Protein AF-A0A9W6Z732-F1 (afdb_monomer_lite)

pLDDT: mean 79.78, std 18.5, range [39.41, 97.88]

Organism: Ambrosiozyma monospora (NCBI:txid43982)

Sequence (179 aa):
MSSIQAISHEVQTFIKSRASFKLINFASSSSDIHQSQLDQQHHRLPLISSLTQRLLILDSSFNPPHKAHASLIVQSLLHNYDPPGTLGLATVNKFSVLLLLSINNADKKTAKPALFHHRVAMMFQLANELKKHYGVAVGVGLTDKSLFVDKSRVVSEYLATVVADANATRAGTNIPVGI

Secondary structure (DSSP, 8-state):
--HHHHHHHHHHHHHHHT-SEEEE--------TTS-TTHHHHTT--SS-TT--EEEEEE---SS--HHHHHHHHHHHHS--SPTT-----GGGGEEEEEEEETT-S--SSS-PPPHHHHHHHHHHHHHHHHHHH--EEEEEEES--SHHHHHHHHHHHHHHHHHHHHHHHHT-------

Foldseek 3Di:
DDQLVVLVVVVVCCVVVPQFKDWDDRDPPPPPPDDDPVVVVLRDDPLDDPLAQDEAEDEDQPLPPDDVSLVVVVCVQPDDPDPPPDPDDDRLSHYGYEHEHAPPAPDDDDDDGDDPSVRQVNQVVSQVVCCVPRVHHYIYMYGNDHDPVSVVVSVVVVVVVVVVVVVVVVVVPPDPPDD

Radius of gyration: 18.13 Å; chains: 1; bounding box: 70×42×48 Å

InterPro domains:
  IPR014729 Rossmann-like alpha/beta/alpha sandwich fold [G3DSA:3.40.50.620] (47-164)

Structure (mmCIF, N/CA/C/O backbone):
data_AF-A0A9W6Z732-F1
#
_entry.id   AF-A0A9W6Z732-F1
#
loop_
_atom_site.group_PDB
_atom_site.id
_atom_site.type_symbol
_atom_site.label_atom_id
_atom_site.label_alt_id
_atom_site.label_comp_id
_atom_site.label_asym_id
_atom_site.label_entity_id
_atom_site.label_seq_id
_atom_site.pdbx_PDB_ins_code
_atom_site.Cartn_x
_atom_site.Cartn_y
_atom_site.Cartn_z
_atom_site.occupancy
_atom_site.B_iso_or_equiv
_atom_site.auth_seq_id
_atom_site.auth_comp_id
_atom_site.auth_asym_id
_atom_site.auth_atom_id
_atom_site.pdbx_PDB_model_num
ATOM 1 N N . MET A 1 1 ? -4.035 -21.124 -14.035 1.00 51.00 1 MET A N 1
ATOM 2 C CA . MET A 1 1 ? -2.820 -20.275 -14.082 1.00 51.00 1 MET A CA 1
ATOM 3 C C . MET A 1 1 ? -2.150 -20.331 -12.723 1.00 51.00 1 MET A C 1
ATOM 5 O O . MET A 1 1 ? -2.866 -20.305 -11.730 1.00 51.00 1 MET A O 1
ATOM 9 N N . SER A 1 2 ? -0.821 -20.446 -12.655 1.00 62.47 2 SER A N 1
ATOM 10 C CA . SER A 1 2 ? -0.120 -20.400 -11.364 1.00 62.47 2 SER A CA 1
ATOM 11 C C . SER A 1 2 ? -0.212 -18.998 -10.745 1.00 62.47 2 SER A C 1
ATOM 13 O O . SER A 1 2 ? -0.334 -18.003 -11.464 1.00 62.47 2 SER A O 1
ATOM 15 N N . SER A 1 3 ? -0.131 -18.905 -9.413 1.00 76.69 3 SER A N 1
ATOM 16 C CA . SER A 1 3 ? -0.174 -17.633 -8.664 1.00 76.69 3 SER A CA 1
ATOM 17 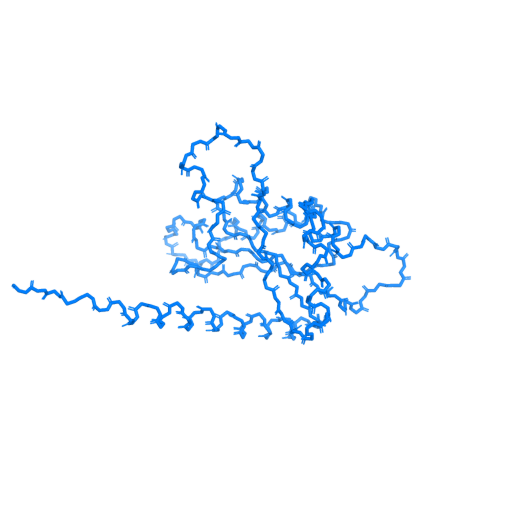C C . SER A 1 3 ? 0.788 -16.576 -9.237 1.00 76.69 3 SER A C 1
ATOM 19 O O . SER A 1 3 ? 0.415 -15.421 -9.448 1.00 76.69 3 SER A O 1
ATOM 21 N N . ILE A 1 4 ? 2.001 -16.992 -9.619 1.00 83.94 4 ILE A N 1
ATOM 22 C CA . ILE A 1 4 ? 3.014 -16.084 -10.165 1.00 83.94 4 ILE A CA 1
ATOM 23 C C . ILE A 1 4 ? 2.692 -15.579 -11.581 1.00 83.94 4 ILE A C 1
ATOM 25 O O . ILE A 1 4 ? 3.028 -14.443 -11.914 1.00 83.94 4 ILE A O 1
ATOM 29 N N . GLN A 1 5 ? 2.003 -16.374 -12.410 1.00 85.19 5 GLN A N 1
ATOM 30 C CA . GLN A 1 5 ? 1.572 -15.951 -13.748 1.00 85.19 5 GLN A CA 1
ATOM 31 C C . GLN A 1 5 ? 0.499 -14.862 -13.665 1.00 85.19 5 GLN A C 1
ATOM 33 O O . GLN A 1 5 ? 0.581 -13.878 -14.397 1.00 85.19 5 GLN A O 1
ATOM 38 N N . ALA A 1 6 ? -0.458 -15.001 -12.742 1.00 86.06 6 ALA A N 1
ATOM 39 C CA . ALA A 1 6 ? -1.486 -13.989 -12.507 1.00 86.06 6 ALA A CA 1
ATOM 40 C C . ALA A 1 6 ? -0.871 -12.667 -12.017 1.00 86.06 6 ALA A C 1
ATOM 42 O O . ALA A 1 6 ? -1.176 -11.604 -12.553 1.00 86.06 6 ALA A O 1
ATOM 43 N N . ILE A 1 7 ? 0.073 -12.731 -11.072 1.00 89.25 7 ILE A N 1
ATOM 44 C CA . ILE A 1 7 ? 0.804 -11.547 -10.593 1.00 89.25 7 ILE A CA 1
ATOM 45 C C . ILE A 1 7 ? 1.610 -10.902 -11.726 1.00 89.25 7 ILE A C 1
ATOM 47 O O . ILE A 1 7 ? 1.605 -9.682 -11.874 1.00 89.25 7 ILE A O 1
ATOM 51 N N . SER A 1 8 ? 2.282 -11.708 -12.552 1.00 89.69 8 SER A N 1
ATOM 52 C CA . SER A 1 8 ? 3.012 -11.207 -13.719 1.00 89.69 8 SER A CA 1
ATOM 53 C C . SER A 1 8 ? 2.085 -10.476 -14.692 1.00 89.69 8 SER A C 1
ATOM 55 O O . SER A 1 8 ? 2.403 -9.368 -15.123 1.00 89.69 8 SER A O 1
ATOM 57 N N . HIS A 1 9 ? 0.905 -11.035 -14.973 1.00 90.69 9 HIS A N 1
ATOM 58 C CA . HIS A 1 9 ? -0.107 -10.395 -15.811 1.00 90.69 9 HIS A CA 1
ATOM 59 C C . HIS A 1 9 ? -0.601 -9.063 -15.225 1.00 90.69 9 HIS A C 1
ATOM 61 O O . HIS A 1 9 ? -0.666 -8.067 -15.945 1.00 90.69 9 HIS A O 1
ATOM 67 N N . GLU A 1 10 ? -0.898 -9.008 -13.924 1.00 90.69 10 GLU A N 1
ATOM 68 C CA . GLU A 1 10 ? -1.342 -7.781 -13.246 1.00 90.69 10 GLU A CA 1
ATOM 69 C C . GLU A 1 10 ? -0.288 -6.669 -13.295 1.00 90.69 10 GLU A C 1
ATOM 71 O O . GLU A 1 10 ? -0.601 -5.523 -13.630 1.00 90.69 10 GLU A O 1
ATOM 76 N N . VAL A 1 11 ? 0.977 -7.015 -13.032 1.00 90.56 11 VAL A N 1
ATOM 77 C CA . VAL A 1 11 ? 2.108 -6.080 -13.122 1.00 90.56 11 VAL A CA 1
ATOM 78 C C . VAL A 1 11 ? 2.265 -5.562 -14.552 1.00 90.56 11 VAL A C 1
ATOM 80 O O . VAL A 1 11 ? 2.398 -4.358 -14.756 1.00 90.56 11 VAL A O 1
ATOM 83 N N . GLN A 1 12 ? 2.210 -6.443 -15.554 1.00 90.69 12 GLN A N 1
ATOM 84 C CA . GLN A 1 12 ? 2.315 -6.041 -16.960 1.00 90.69 12 GLN A CA 1
ATOM 85 C C . GLN A 1 12 ? 1.135 -5.175 -17.406 1.00 90.69 12 GLN A C 1
ATOM 87 O O . GL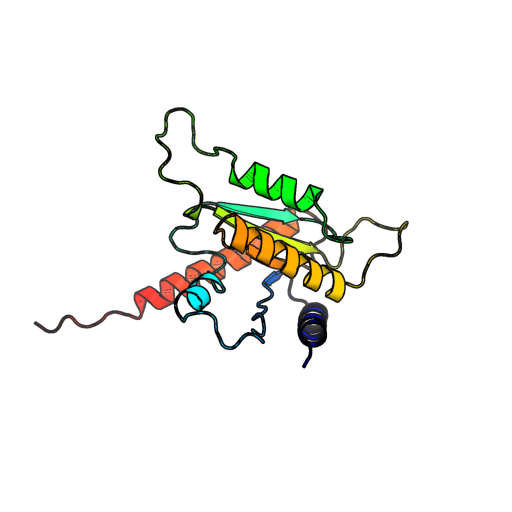N A 1 12 ? 1.323 -4.210 -18.144 1.00 90.69 12 GLN A O 1
ATOM 92 N N . THR A 1 13 ? -0.072 -5.487 -16.936 1.00 92.88 13 THR A N 1
ATOM 93 C CA . THR A 1 13 ? -1.272 -4.685 -17.201 1.00 92.88 13 THR A CA 1
ATOM 94 C C . THR A 1 13 ? -1.106 -3.276 -16.646 1.00 92.88 13 THR A C 1
ATOM 96 O O . THR A 1 13 ? -1.372 -2.316 -17.361 1.00 92.88 13 THR A O 1
ATOM 99 N N . PHE A 1 14 ? -0.601 -3.137 -15.416 1.00 93.00 14 PHE A N 1
ATOM 100 C CA . PHE A 1 14 ? -0.316 -1.831 -14.817 1.00 93.00 14 PHE A CA 1
ATOM 101 C C . PHE A 1 14 ? 0.738 -1.040 -15.606 1.00 93.00 14 PHE A C 1
ATOM 103 O O . PHE A 1 14 ? 0.522 0.125 -15.930 1.00 93.00 14 PHE A O 1
ATOM 110 N N . ILE A 1 15 ? 1.851 -1.685 -15.976 1.00 90.44 15 ILE A N 1
ATOM 111 C CA . ILE A 1 15 ? 2.917 -1.048 -16.767 1.00 90.44 15 ILE A CA 1
ATOM 112 C C . ILE A 1 15 ? 2.369 -0.531 -18.108 1.00 90.44 15 ILE A C 1
ATOM 114 O O . ILE A 1 15 ? 2.714 0.567 -18.538 1.00 90.44 15 ILE A O 1
ATOM 118 N N . LYS A 1 16 ? 1.490 -1.298 -18.764 1.00 92.50 16 LYS A N 1
ATOM 119 C CA . LYS A 1 16 ? 0.895 -0.922 -20.055 1.00 92.50 16 LYS A CA 1
ATOM 120 C C . LYS A 1 16 ? -0.213 0.125 -19.936 1.00 92.50 16 LYS A C 1
ATOM 122 O O . LYS A 1 16 ? -0.383 0.912 -20.863 1.00 92.50 16 LYS A O 1
ATOM 127 N N . SER A 1 17 ? -0.964 0.149 -18.834 1.00 92.56 17 SER A N 1
ATOM 128 C CA . SER A 1 17 ? -2.151 1.004 -18.696 1.00 92.56 17 SER A CA 1
ATOM 129 C C . SER A 1 17 ? -1.837 2.484 -18.480 1.00 92.56 17 SER A C 1
ATOM 131 O O . SER A 1 17 ? -2.753 3.298 -18.554 1.00 92.56 17 SER A O 1
ATOM 133 N N . ARG A 1 18 ? -0.577 2.842 -18.182 1.00 87.38 18 ARG A N 1
ATOM 134 C CA . ARG A 1 18 ? -0.160 4.201 -17.775 1.00 87.38 18 ARG A CA 1
ATOM 135 C C . ARG A 1 18 ? -0.907 4.731 -16.541 1.00 87.38 18 ARG A C 1
ATOM 137 O O . ARG A 1 18 ? -0.946 5.937 -16.310 1.00 87.38 18 ARG A O 1
ATOM 144 N N . ALA A 1 19 ? -1.502 3.840 -15.747 1.00 92.44 19 ALA A N 1
ATOM 145 C CA . ALA A 1 19 ? -2.131 4.223 -14.491 1.00 92.44 19 ALA A CA 1
ATOM 146 C C . ALA A 1 19 ? -1.054 4.689 -13.502 1.00 92.44 19 ALA A C 1
ATOM 148 O O . ALA A 1 19 ? 0.019 4.095 -13.421 1.00 92.44 19 ALA A O 1
ATOM 149 N N . SER A 1 20 ? -1.344 5.733 -12.725 1.00 95.19 20 SER A N 1
ATOM 150 C CA . SER A 1 20 ? -0.372 6.255 -11.757 1.00 95.19 20 SER A CA 1
ATOM 151 C C . SER A 1 20 ? -0.363 5.515 -10.416 1.00 95.19 20 SER A C 1
ATOM 153 O O . SER A 1 20 ? 0.633 5.534 -9.687 1.00 95.19 20 SER A O 1
ATOM 155 N N . PHE A 1 21 ? -1.453 4.816 -10.105 1.00 96.50 21 PHE A N 1
ATOM 156 C CA . PHE A 1 21 ? -1.576 3.951 -8.941 1.00 96.50 21 PHE A CA 1
ATOM 157 C C . PHE A 1 21 ? -2.525 2.787 -9.238 1.00 96.50 21 PHE A C 1
ATOM 159 O O . PHE A 1 21 ? -3.490 2.944 -9.988 1.00 96.50 21 PHE A O 1
ATOM 166 N N . LYS A 1 22 ? -2.259 1.619 -8.649 1.00 94.69 22 LYS A N 1
ATOM 167 C CA . LYS A 1 22 ? -3.184 0.481 -8.655 1.00 94.69 22 LYS A CA 1
ATOM 168 C C . LYS A 1 22 ? -2.995 -0.368 -7.405 1.00 94.69 22 LYS A C 1
ATOM 170 O O . LYS A 1 22 ? -1.881 -0.805 -7.118 1.00 94.69 22 LYS A O 1
ATOM 175 N N . LEU A 1 23 ? -4.091 -0.666 -6.711 1.00 93.81 23 LEU A N 1
ATOM 176 C CA . LEU A 1 23 ? -4.120 -1.726 -5.709 1.00 93.81 23 LEU A CA 1
ATOM 177 C C . LEU A 1 23 ? -4.232 -3.081 -6.421 1.00 93.81 23 LEU A C 1
ATOM 179 O O . LEU A 1 23 ? -5.122 -3.278 -7.248 1.00 93.81 23 LEU A O 1
ATOM 183 N N . ILE A 1 24 ? -3.328 -4.012 -6.125 1.00 91.06 24 ILE A N 1
ATOM 184 C CA . ILE A 1 24 ? -3.383 -5.357 -6.696 1.00 91.06 24 ILE A CA 1
ATOM 185 C C . ILE A 1 24 ? -4.244 -6.236 -5.797 1.00 91.06 24 ILE A C 1
ATOM 187 O O . ILE A 1 24 ? -3.896 -6.514 -4.649 1.00 91.06 24 ILE A O 1
ATOM 191 N N . ASN A 1 25 ? -5.342 -6.729 -6.361 1.00 78.31 25 ASN A N 1
ATOM 192 C CA . ASN A 1 25 ? -6.160 -7.752 -5.733 1.00 78.31 25 ASN A CA 1
ATOM 193 C C . ASN A 1 25 ? -5.620 -9.123 -6.126 1.00 78.31 25 ASN A C 1
ATOM 195 O O . ASN A 1 25 ? -5.738 -9.536 -7.277 1.00 78.31 25 ASN A O 1
ATOM 199 N N . PHE A 1 26 ? -5.046 -9.839 -5.164 1.00 65.88 26 PHE A N 1
ATOM 200 C CA . PHE A 1 26 ? -4.711 -11.243 -5.344 1.00 65.88 26 PHE A CA 1
ATOM 201 C C . PHE A 1 26 ? -5.618 -12.091 -4.459 1.00 65.88 26 PHE A C 1
ATOM 203 O O . PHE A 1 26 ? -5.577 -12.003 -3.233 1.00 65.88 26 PHE A O 1
ATOM 210 N N . ALA A 1 27 ? -6.459 -12.904 -5.094 1.00 55.19 27 ALA A N 1
ATOM 211 C CA . ALA A 1 27 ? -7.144 -13.982 -4.410 1.00 55.19 27 ALA A CA 1
ATOM 212 C C . ALA A 1 27 ? -6.127 -15.103 -4.204 1.00 55.19 27 ALA A C 1
ATOM 214 O O . ALA A 1 27 ? -5.672 -15.697 -5.180 1.00 55.19 27 ALA A O 1
ATOM 215 N N . SER A 1 28 ? -5.771 -15.397 -2.955 1.00 51.34 28 SER A N 1
ATOM 216 C CA . SER A 1 28 ? -5.093 -16.652 -2.644 1.00 51.34 28 SER A CA 1
ATOM 217 C C . SER A 1 28 ? -5.955 -17.784 -3.201 1.00 51.34 28 SER A C 1
ATOM 219 O O . SER A 1 28 ? -7.087 -17.974 -2.761 1.00 51.34 28 SER A O 1
ATOM 221 N N . SER A 1 29 ? -5.468 -18.489 -4.220 1.00 44.94 29 SER A N 1
ATOM 222 C CA . SER A 1 29 ? -6.064 -19.744 -4.661 1.00 44.94 29 SER A CA 1
ATOM 223 C C . SER A 1 29 ? -5.825 -20.754 -3.543 1.00 44.94 29 SER A C 1
ATOM 225 O O . SER A 1 29 ? -4.746 -21.337 -3.468 1.00 44.94 29 SER A O 1
ATOM 227 N N . SER A 1 30 ? -6.785 -20.871 -2.625 1.00 46.41 30 SER A N 1
ATOM 228 C CA . SER A 1 30 ? -6.771 -21.858 -1.549 1.00 46.41 30 SER A CA 1
ATOM 229 C C . SER A 1 30 ? -6.828 -23.252 -2.167 1.00 46.41 30 SER A C 1
ATOM 231 O O . SER A 1 30 ? -7.865 -23.661 -2.680 1.00 46.41 30 SER A O 1
ATOM 233 N N . SER A 1 31 ? -5.709 -23.971 -2.156 1.00 40.88 31 SER A N 1
ATOM 234 C CA . SER A 1 31 ? -5.662 -25.396 -2.494 1.00 40.88 31 SER A CA 1
ATOM 235 C C . SER A 1 31 ? -6.064 -26.305 -1.324 1.00 40.88 31 SER A C 1
ATOM 237 O O . SER A 1 31 ? -6.113 -27.515 -1.506 1.00 40.88 31 SER A O 1
ATOM 239 N N . ASP A 1 32 ? -6.421 -25.749 -0.163 1.00 40.31 32 ASP A N 1
ATOM 240 C CA . ASP A 1 32 ? -6.835 -26.524 1.009 1.00 40.31 32 ASP A CA 1
ATOM 241 C C . ASP A 1 32 ? -8.359 -26.451 1.189 1.00 40.31 32 ASP A C 1
ATOM 243 O O . ASP A 1 32 ? -8.916 -25.459 1.657 1.00 40.31 32 ASP A O 1
ATOM 247 N N . ILE A 1 33 ? -9.046 -27.518 0.774 1.00 43.34 33 ILE A N 1
ATOM 248 C CA . ILE A 1 33 ? -10.516 -27.647 0.729 1.00 43.34 33 ILE A CA 1
ATOM 249 C C . ILE A 1 33 ? -11.153 -27.889 2.123 1.00 43.34 33 ILE A C 1
ATOM 251 O O . ILE A 1 33 ? -12.369 -27.994 2.236 1.00 43.34 33 ILE A O 1
ATOM 255 N N . HIS A 1 34 ? -10.389 -27.892 3.222 1.00 43.12 34 HIS A N 1
ATOM 256 C CA . HIS A 1 34 ? -10.907 -28.246 4.557 1.00 43.12 34 HIS A CA 1
ATOM 257 C C . HIS A 1 34 ? -10.615 -27.238 5.684 1.00 43.12 34 HIS A C 1
ATOM 259 O O . HIS A 1 34 ? -10.397 -27.642 6.822 1.00 43.12 34 HIS A O 1
ATOM 265 N N . GLN A 1 35 ? -10.686 -25.929 5.419 1.00 40.06 35 GLN A N 1
ATOM 266 C CA . GLN A 1 35 ? -10.738 -24.929 6.496 1.00 40.06 35 GLN A CA 1
ATOM 267 C C . GLN A 1 35 ? -12.029 -24.096 6.407 1.00 40.06 35 GLN A C 1
ATOM 269 O O . GLN A 1 35 ? -12.337 -23.475 5.391 1.00 40.06 35 GLN A O 1
ATOM 274 N N . SER A 1 36 ? -12.799 -24.186 7.489 1.00 39.50 36 SER A N 1
ATOM 275 C CA . SER A 1 36 ? -14.079 -23.564 7.840 1.00 39.50 36 SER A CA 1
ATOM 276 C C . SER A 1 36 ? -14.463 -22.266 7.114 1.00 39.50 36 SER A C 1
ATOM 278 O O . SER A 1 36 ? -13.685 -21.322 7.027 1.00 39.50 36 SER A O 1
ATOM 280 N N . GLN A 1 37 ? -15.742 -22.157 6.728 1.00 42.75 37 GLN A N 1
ATOM 281 C CA . GLN A 1 37 ? -16.396 -20.943 6.198 1.00 42.75 37 GLN A CA 1
ATOM 282 C C . GLN A 1 37 ? -16.185 -19.663 7.043 1.00 42.75 37 GLN A C 1
ATOM 284 O O . GLN A 1 37 ? -16.385 -18.566 6.527 1.00 42.75 37 GLN A O 1
ATOM 289 N N . LEU A 1 38 ? -15.753 -19.779 8.304 1.00 40.44 38 LEU A N 1
ATOM 290 C CA . LEU A 1 38 ? -15.381 -18.652 9.169 1.00 40.44 38 LEU A CA 1
ATOM 291 C C . LEU A 1 38 ? -14.019 -18.021 8.803 1.00 40.44 38 LEU A C 1
ATOM 293 O O . LEU A 1 38 ? -13.882 -16.803 8.883 1.00 40.44 38 LEU A O 1
ATOM 297 N N . ASP A 1 39 ? -13.046 -18.792 8.304 1.00 43.19 39 ASP A N 1
ATOM 298 C CA . ASP A 1 39 ? -11.713 -18.274 7.946 1.00 43.19 39 ASP A CA 1
ATOM 299 C C . ASP A 1 39 ? -11.714 -17.515 6.608 1.00 43.19 39 ASP A C 1
ATOM 301 O O . ASP A 1 39 ? -10.916 -16.600 6.386 1.00 43.19 39 ASP A O 1
ATOM 305 N N . GLN A 1 40 ? -12.670 -17.816 5.720 1.00 40.69 40 GLN A N 1
ATOM 306 C CA . GLN A 1 40 ? -12.773 -17.150 4.417 1.00 40.69 40 GLN A CA 1
ATOM 307 C C . GLN A 1 40 ? -13.132 -15.659 4.519 1.00 40.69 40 GLN A C 1
ATOM 309 O O . GLN A 1 40 ? -12.738 -14.882 3.644 1.00 40.69 40 GLN A O 1
ATOM 314 N N . GLN A 1 41 ? -13.814 -15.222 5.585 1.00 40.09 41 GLN A N 1
ATOM 315 C CA . GLN A 1 41 ? -14.137 -13.801 5.775 1.00 40.09 41 GLN A CA 1
ATOM 316 C C . GLN A 1 41 ? -12.916 -12.965 6.189 1.00 40.09 41 GLN A C 1
ATOM 318 O O . GLN A 1 41 ? -12.789 -11.813 5.771 1.00 40.09 41 GLN A O 1
ATOM 323 N N . HIS A 1 42 ? -11.959 -13.550 6.915 1.00 39.41 42 HIS A N 1
ATOM 324 C CA . HIS A 1 42 ? -10.748 -12.851 7.362 1.00 39.41 42 HIS A CA 1
ATOM 325 C C . HIS A 1 42 ? -9.742 -12.594 6.222 1.00 39.41 42 HIS A C 1
ATOM 327 O O . HIS A 1 42 ? -8.829 -11.780 6.360 1.00 39.41 42 HIS A O 1
ATOM 333 N N . HIS A 1 43 ? -9.883 -13.264 5.073 1.00 45.12 43 HIS A N 1
ATOM 334 C CA . HIS A 1 43 ? -8.892 -13.214 3.990 1.00 45.12 43 HIS A CA 1
ATOM 335 C C . HIS A 1 43 ? -9.137 -12.120 2.939 1.00 45.12 43 HIS A C 1
ATOM 337 O O . HIS A 1 43 ? -8.228 -11.802 2.166 1.00 45.12 43 HIS A O 1
ATOM 343 N N . ARG A 1 44 ? -10.314 -11.480 2.932 1.00 55.03 44 ARG A N 1
ATOM 344 C CA . ARG A 1 44 ? -10.636 -10.353 2.035 1.00 55.03 44 ARG A CA 1
ATOM 345 C C . ARG A 1 44 ? -11.162 -9.134 2.788 1.00 55.03 44 ARG A C 1
ATOM 347 O O . ARG A 1 44 ? -12.171 -8.550 2.402 1.00 55.03 44 ARG A O 1
ATOM 354 N N . LEU A 1 45 ? -10.464 -8.722 3.843 1.00 60.94 45 LEU A N 1
ATOM 355 C CA . LEU A 1 45 ? -10.731 -7.415 4.437 1.00 60.94 45 LEU A CA 1
ATOM 356 C C . LEU A 1 45 ? -10.470 -6.328 3.379 1.00 60.94 45 LEU A C 1
ATOM 358 O O . LEU A 1 45 ? -9.385 -6.328 2.779 1.00 60.94 45 LEU A O 1
ATOM 362 N N . PRO A 1 46 ? -11.434 -5.425 3.115 1.00 79.12 46 PRO A N 1
ATOM 363 C CA . PRO A 1 46 ? -11.170 -4.276 2.263 1.00 79.12 46 PRO A CA 1
ATOM 364 C C . PRO A 1 46 ? -10.019 -3.478 2.879 1.00 79.12 46 PRO A C 1
ATOM 366 O O . PRO A 1 46 ? -9.935 -3.352 4.100 1.00 79.12 46 PRO A O 1
ATOM 369 N N . LEU A 1 47 ? -9.117 -2.951 2.040 1.00 86.69 47 LEU A N 1
ATOM 370 C CA . LEU A 1 47 ? -7.962 -2.191 2.532 1.00 86.69 47 LEU A CA 1
ATOM 371 C C . LEU A 1 47 ? -8.397 -1.023 3.424 1.00 86.69 47 LEU A C 1
ATOM 373 O O . LEU A 1 47 ? -7.692 -0.691 4.362 1.00 86.69 47 LEU A O 1
ATOM 377 N N . ILE A 1 48 ? -9.544 -0.415 3.125 1.00 87.06 48 ILE A N 1
ATOM 378 C CA . ILE A 1 48 ? -10.143 0.662 3.904 1.00 87.06 48 ILE A CA 1
ATOM 379 C C . ILE A 1 48 ? -11.585 0.272 4.213 1.00 87.06 48 ILE A C 1
ATOM 381 O O . ILE A 1 48 ? -12.324 -0.152 3.325 1.00 87.06 48 ILE A O 1
ATOM 385 N N . SER A 1 49 ? -11.986 0.437 5.468 1.00 83.50 49 SER A N 1
ATOM 386 C CA . SER A 1 49 ? -13.362 0.275 5.938 1.00 83.50 49 SER A CA 1
ATOM 387 C C . SER A 1 49 ? -13.807 1.526 6.699 1.00 83.50 49 SER A C 1
ATOM 389 O O . SER A 1 49 ? -12.996 2.409 6.971 1.00 83.50 49 SER A O 1
ATOM 391 N N . SER A 1 50 ? -15.071 1.588 7.126 1.00 82.00 50 SER A N 1
ATOM 392 C CA . SER A 1 50 ? -15.538 2.667 8.012 1.00 82.00 50 SER A CA 1
ATOM 393 C C . SER A 1 50 ? -14.877 2.669 9.395 1.00 82.00 50 SER A C 1
ATOM 395 O O . SER A 1 50 ? -15.046 3.632 10.133 1.00 82.00 50 SER A O 1
ATOM 397 N N . LEU A 1 51 ? -14.150 1.606 9.757 1.00 83.94 51 LEU A N 1
ATOM 398 C CA . LEU A 1 51 ? -13.363 1.541 10.990 1.00 83.94 51 LEU A CA 1
ATOM 399 C C . LEU A 1 51 ? -11.914 1.996 10.787 1.00 83.94 51 LEU A C 1
ATOM 401 O O . LEU A 1 51 ? -11.236 2.310 11.763 1.00 83.94 51 LEU A O 1
ATOM 405 N N . THR A 1 52 ? -11.433 2.056 9.541 1.00 87.50 52 THR A N 1
ATOM 406 C CA . THR A 1 52 ? -10.063 2.477 9.245 1.00 87.50 52 THR A CA 1
ATOM 407 C C . THR A 1 52 ? -9.913 3.970 9.531 1.00 87.50 52 THR A C 1
ATOM 409 O O . THR A 1 52 ? -10.511 4.805 8.860 1.00 87.50 52 THR A O 1
ATOM 412 N N . GLN A 1 53 ? -9.071 4.308 10.504 1.00 88.06 53 GLN A N 1
ATOM 413 C CA . GLN A 1 53 ? -8.739 5.687 10.873 1.00 88.06 53 GLN A CA 1
ATOM 414 C C . GLN A 1 53 ? -7.382 6.124 10.318 1.00 88.06 53 GLN A C 1
ATOM 416 O O . GLN A 1 53 ? -7.153 7.314 10.111 1.00 88.06 53 GLN A O 1
ATOM 421 N N . ARG A 1 54 ? -6.462 5.178 10.083 1.00 90.38 5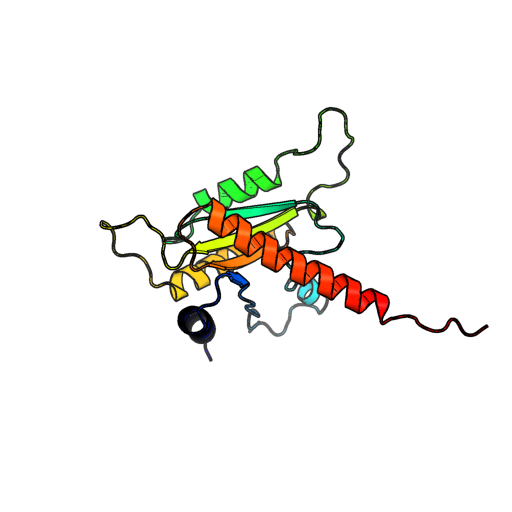4 ARG A N 1
ATOM 422 C CA . ARG A 1 54 ? -5.117 5.487 9.588 1.00 90.38 54 ARG A CA 1
ATOM 423 C C . ARG A 1 54 ? -4.585 4.405 8.652 1.00 90.38 54 ARG A C 1
ATOM 425 O O . ARG A 1 54 ? -4.519 3.231 9.010 1.00 90.38 54 ARG A O 1
ATOM 432 N N . LEU A 1 55 ? -4.146 4.835 7.471 1.00 93.38 55 LEU A N 1
ATOM 433 C CA . LEU A 1 55 ? -3.414 4.009 6.515 1.00 93.38 55 LEU A CA 1
ATOM 434 C C . LEU A 1 55 ? -1.906 4.187 6.728 1.00 93.38 55 LEU A C 1
ATOM 436 O O . LEU A 1 55 ? -1.367 5.275 6.537 1.00 93.38 55 LEU A O 1
ATOM 440 N N . LEU A 1 56 ? -1.224 3.111 7.106 1.00 95.31 56 LEU A N 1
ATOM 441 C CA . LEU A 1 56 ? 0.228 3.044 7.216 1.00 95.31 56 LEU A CA 1
ATOM 442 C C . LEU A 1 56 ? 0.805 2.616 5.864 1.00 95.31 56 LEU A C 1
ATOM 444 O O . LEU A 1 56 ? 0.489 1.535 5.372 1.00 95.31 56 LEU A O 1
ATOM 448 N N . ILE A 1 57 ? 1.648 3.445 5.254 1.00 96.31 57 ILE A N 1
ATOM 449 C CA . ILE A 1 57 ? 2.231 3.163 3.936 1.00 96.31 57 ILE A CA 1
ATOM 450 C C . ILE A 1 57 ? 3.717 2.853 4.108 1.00 96.31 57 ILE A C 1
ATOM 452 O O . ILE A 1 57 ? 4.476 3.706 4.563 1.00 96.31 57 ILE A O 1
ATOM 456 N N . LEU A 1 58 ? 4.140 1.653 3.706 1.00 97.25 58 LEU A N 1
ATOM 457 C CA . LEU A 1 58 ? 5.556 1.322 3.562 1.00 97.25 58 LEU A CA 1
ATOM 458 C C . LEU A 1 58 ? 5.947 1.412 2.084 1.00 97.25 58 LEU A C 1
ATOM 460 O O . LEU A 1 58 ? 5.676 0.497 1.305 1.00 97.25 58 LEU A O 1
ATOM 464 N N . ASP A 1 59 ? 6.598 2.514 1.718 1.00 95.19 59 ASP A N 1
ATOM 465 C CA . ASP A 1 59 ? 7.199 2.730 0.399 1.00 95.19 59 ASP A CA 1
ATOM 466 C C . ASP A 1 59 ? 8.618 2.150 0.367 1.00 95.19 59 ASP A C 1
ATOM 468 O O . ASP A 1 59 ? 9.516 2.612 1.071 1.00 95.19 59 ASP A O 1
ATOM 472 N N . SER A 1 60 ? 8.820 1.096 -0.424 1.00 94.25 60 SER A N 1
ATOM 473 C CA . SER A 1 60 ? 10.126 0.451 -0.565 1.00 94.25 60 SER A CA 1
ATOM 474 C C . SER A 1 60 ? 10.275 -0.210 -1.932 1.00 94.25 60 SER A C 1
ATOM 476 O O . SER A 1 60 ? 9.321 -0.574 -2.612 1.00 94.25 60 SER A O 1
ATOM 478 N N . SER A 1 61 ? 11.524 -0.418 -2.346 1.00 91.19 61 SER A N 1
ATOM 479 C CA . SER A 1 61 ? 11.831 -1.223 -3.533 1.00 91.19 61 SER A CA 1
ATOM 480 C C . SER A 1 61 ? 11.583 -2.724 -3.342 1.00 91.19 61 SER A C 1
ATOM 482 O O . SER A 1 61 ? 11.583 -3.436 -4.344 1.00 91.19 61 SER A O 1
ATOM 484 N N . PHE A 1 62 ? 11.433 -3.197 -2.094 1.00 92.81 62 PHE A N 1
ATOM 485 C CA . PHE A 1 62 ? 11.157 -4.596 -1.743 1.00 92.81 62 PHE A CA 1
ATOM 486 C C . PHE A 1 62 ? 12.050 -5.607 -2.487 1.00 92.81 62 PHE A C 1
ATOM 488 O O . PHE A 1 62 ? 11.557 -6.473 -3.204 1.00 92.81 62 PHE A O 1
ATOM 495 N N . ASN A 1 63 ? 13.375 -5.491 -2.350 1.00 88.56 63 ASN A N 1
ATOM 496 C CA . ASN A 1 63 ? 14.344 -6.271 -3.128 1.00 88.56 63 ASN A CA 1
ATOM 497 C C . ASN A 1 63 ? 15.239 -7.202 -2.280 1.00 88.56 63 ASN A C 1
ATOM 499 O O . ASN A 1 63 ? 16.416 -6.882 -2.102 1.00 88.56 63 ASN A O 1
ATOM 503 N N . PRO A 1 64 ? 14.743 -8.364 -1.818 1.00 90.06 64 PRO A N 1
ATOM 504 C CA . PRO A 1 64 ? 13.338 -8.744 -1.606 1.00 90.06 64 PRO A CA 1
ATOM 505 C C . PRO A 1 64 ? 12.748 -8.110 -0.318 1.00 90.06 64 PRO A C 1
ATOM 507 O O . PRO A 1 64 ? 13.490 -7.501 0.459 1.00 90.06 64 PRO A O 1
ATOM 510 N N . PRO A 1 65 ? 11.429 -8.227 -0.043 1.00 92.94 65 PRO A N 1
ATOM 511 C CA . PRO A 1 65 ? 10.902 -8.027 1.310 1.00 92.94 65 PRO A CA 1
ATOM 512 C C . PRO A 1 65 ? 11.650 -8.898 2.331 1.00 92.94 65 PRO A C 1
ATOM 514 O O . PRO A 1 65 ? 12.074 -10.007 2.018 1.00 92.94 65 PRO A O 1
ATOM 517 N N . HIS A 1 66 ? 11.807 -8.407 3.561 1.00 94.19 66 HIS A N 1
ATOM 518 C CA . HIS A 1 66 ? 12.581 -9.087 4.608 1.00 94.19 66 HIS A CA 1
ATOM 519 C C . HIS A 1 66 ? 12.163 -8.632 6.011 1.00 94.19 66 HIS A C 1
ATOM 521 O O . HIS A 1 66 ? 11.376 -7.696 6.152 1.00 94.19 66 HIS A O 1
ATOM 527 N N . LYS A 1 67 ? 12.761 -9.227 7.053 1.00 95.94 67 LYS A N 1
ATOM 528 C CA . LYS A 1 67 ? 12.411 -8.992 8.468 1.00 95.94 67 LYS A CA 1
ATOM 529 C C . LYS A 1 67 ? 12.396 -7.518 8.873 1.00 95.94 67 LYS A C 1
ATOM 531 O O . LYS A 1 67 ? 11.436 -7.097 9.496 1.00 95.94 67 LYS A O 1
ATOM 536 N N . ALA A 1 68 ? 13.372 -6.712 8.450 1.00 96.75 68 ALA A N 1
ATOM 537 C CA . ALA A 1 68 ? 13.353 -5.278 8.772 1.00 96.75 68 ALA A CA 1
ATOM 538 C C . ALA A 1 68 ? 12.113 -4.530 8.225 1.00 96.75 68 ALA A C 1
ATOM 540 O O . ALA A 1 68 ? 11.576 -3.674 8.920 1.00 96.75 68 ALA A O 1
ATOM 541 N N . HIS A 1 69 ? 11.603 -4.885 7.036 1.00 97.88 69 HIS A N 1
ATOM 542 C CA . HIS A 1 69 ? 10.347 -4.319 6.526 1.00 97.88 69 HIS A CA 1
ATOM 543 C C . HIS A 1 69 ? 9.167 -4.686 7.439 1.00 97.88 69 HIS A C 1
ATOM 545 O O . HIS A 1 69 ? 8.368 -3.823 7.788 1.00 97.88 69 HIS A O 1
ATOM 551 N N . ALA A 1 70 ? 9.090 -5.953 7.865 1.00 96.88 70 ALA A N 1
ATOM 552 C CA . ALA A 1 70 ? 8.066 -6.413 8.800 1.00 96.88 70 ALA A CA 1
ATOM 553 C C . ALA A 1 70 ? 8.172 -5.685 10.148 1.00 96.88 70 ALA A C 1
ATOM 555 O O . ALA A 1 70 ? 7.174 -5.177 10.645 1.00 96.88 70 ALA A O 1
ATOM 556 N N . SER A 1 71 ? 9.380 -5.560 10.705 1.00 97.25 71 SER A N 1
ATOM 557 C CA . SER A 1 71 ? 9.615 -4.864 11.972 1.00 97.25 71 SER A CA 1
ATOM 558 C C . SER A 1 71 ? 9.144 -3.410 11.934 1.00 97.25 71 SER A C 1
ATOM 560 O O . SER A 1 71 ? 8.478 -2.988 12.872 1.00 97.25 71 SER A O 1
ATOM 562 N N . LEU A 1 72 ? 9.413 -2.660 10.858 1.00 97.69 72 LEU A N 1
ATOM 563 C CA . LEU A 1 72 ? 8.932 -1.277 10.722 1.00 97.69 72 LEU A CA 1
ATOM 564 C C . LEU A 1 72 ? 7.403 -1.186 10.763 1.00 97.69 72 LEU A C 1
ATOM 566 O O . LEU A 1 72 ? 6.849 -0.319 11.439 1.00 97.69 72 LEU A O 1
ATOM 570 N N . ILE A 1 73 ? 6.720 -2.095 10.067 1.00 96.38 73 ILE A N 1
ATOM 571 C CA . ILE A 1 73 ? 5.254 -2.144 10.049 1.00 96.38 73 ILE A CA 1
ATOM 572 C C . ILE A 1 73 ? 4.722 -2.495 11.436 1.00 96.38 73 ILE A C 1
ATOM 574 O O . ILE A 1 73 ? 3.847 -1.803 11.941 1.00 96.38 73 ILE A O 1
ATOM 578 N N . VAL A 1 74 ? 5.270 -3.531 12.071 1.00 94.88 74 VAL A N 1
ATOM 579 C CA . VAL A 1 74 ? 4.829 -3.992 13.394 1.00 94.88 74 VAL A CA 1
ATOM 580 C C . VAL A 1 74 ? 5.020 -2.910 14.449 1.00 94.88 74 VAL A C 1
ATOM 582 O O . VAL A 1 74 ? 4.094 -2.628 15.199 1.00 94.88 74 VAL A O 1
ATOM 585 N N . GLN A 1 75 ? 6.181 -2.253 14.480 1.00 94.94 75 GLN A N 1
ATOM 586 C CA . GLN A 1 75 ? 6.416 -1.151 15.415 1.00 94.94 75 GLN A CA 1
ATOM 587 C C . GLN A 1 75 ? 5.453 0.014 15.168 1.00 94.94 75 GLN A C 1
ATOM 589 O O . GLN A 1 75 ? 4.976 0.618 16.121 1.00 94.94 75 GLN A O 1
ATOM 594 N N . SER A 1 76 ? 5.103 0.282 13.907 1.00 93.69 76 SER A N 1
ATOM 595 C CA . SER A 1 76 ? 4.110 1.305 13.564 1.00 93.69 76 SER A CA 1
ATOM 596 C C . SER A 1 76 ? 2.696 0.904 14.000 1.00 93.69 76 SER A C 1
ATOM 598 O O . SER A 1 76 ? 1.965 1.735 14.516 1.00 93.69 76 SER A O 1
ATOM 600 N N . LEU A 1 77 ? 2.307 -0.367 13.862 1.00 91.19 77 LEU A N 1
ATOM 601 C CA . LEU A 1 77 ? 1.003 -0.872 14.321 1.00 91.19 77 LEU A CA 1
ATOM 602 C C . LEU A 1 77 ? 0.848 -0.829 15.847 1.00 91.19 77 LEU A C 1
ATOM 604 O O . LEU A 1 77 ? -0.253 -0.613 16.346 1.00 91.19 77 LEU A O 1
ATOM 608 N N . LEU A 1 78 ? 1.941 -1.054 16.578 1.00 88.88 78 LEU A N 1
ATOM 609 C CA . LEU A 1 78 ? 1.970 -1.026 18.042 1.00 88.88 78 LEU A CA 1
ATOM 610 C C . LEU A 1 78 ? 2.145 0.390 18.609 1.00 88.88 78 LEU A C 1
ATOM 612 O O . LEU A 1 78 ? 2.008 0.587 19.816 1.00 88.88 78 LEU A O 1
ATOM 616 N N . HIS A 1 79 ? 2.463 1.371 17.765 1.00 87.50 79 HIS A N 1
ATOM 617 C CA . HIS A 1 79 ? 2.669 2.741 18.203 1.00 87.50 79 HIS A CA 1
ATOM 618 C C . HIS A 1 79 ? 1.340 3.409 18.566 1.00 87.50 79 HIS A C 1
ATOM 620 O O . HIS A 1 79 ? 0.367 3.361 17.809 1.00 87.50 79 HIS A O 1
ATOM 626 N N . ASN A 1 80 ? 1.311 4.085 19.716 1.00 83.44 80 ASN A N 1
ATOM 627 C CA . ASN A 1 80 ? 0.157 4.878 20.106 1.00 83.44 80 ASN A CA 1
ATOM 628 C C . ASN A 1 80 ? 0.190 6.240 19.402 1.00 83.44 80 ASN A C 1
ATOM 630 O O . ASN A 1 80 ? 0.959 7.120 19.780 1.00 83.44 80 ASN A O 1
ATOM 634 N N . TYR A 1 81 ? -0.651 6.399 18.381 1.00 84.25 81 TYR A N 1
ATOM 635 C CA . TYR A 1 81 ? -0.819 7.667 17.670 1.00 84.25 81 TYR A CA 1
ATOM 636 C C . TYR A 1 81 ? -1.854 8.598 18.314 1.00 84.25 81 TYR A C 1
ATOM 638 O O . TYR A 1 81 ? -2.007 9.726 17.838 1.00 84.25 81 TYR A O 1
ATOM 646 N N . ASP A 1 82 ? -2.581 8.140 19.338 1.00 79.06 82 ASP A N 1
ATOM 647 C CA . ASP A 1 82 ? -3.551 8.977 20.037 1.00 79.06 82 ASP A CA 1
ATOM 648 C C . ASP A 1 82 ? -2.821 10.019 20.905 1.00 79.06 82 ASP A C 1
ATOM 650 O O . ASP A 1 82 ? -1.751 9.735 21.457 1.00 79.06 82 ASP A O 1
ATOM 654 N N . PRO A 1 83 ? -3.385 11.229 21.064 1.00 75.62 83 PRO A N 1
ATOM 655 C CA . PRO A 1 83 ? -2.837 12.224 21.973 1.00 75.62 83 PRO A CA 1
ATOM 656 C C . PRO A 1 83 ? -2.704 11.685 23.409 1.00 75.62 83 PRO A C 1
ATOM 658 O O . PRO A 1 83 ? -3.503 10.840 23.840 1.00 75.62 83 PRO A O 1
ATOM 661 N N . PRO A 1 84 ? -1.737 12.193 24.193 1.00 72.88 84 PRO A N 1
ATOM 662 C CA . PRO A 1 84 ? -1.645 11.874 25.613 1.00 72.88 84 PRO A CA 1
ATOM 663 C C . PRO A 1 84 ? -2.975 12.163 26.331 1.00 72.88 84 PRO A C 1
ATOM 665 O O . PRO A 1 84 ? -3.539 13.243 26.175 1.00 72.88 84 PRO A O 1
ATOM 668 N N . GLY A 1 85 ? -3.472 11.205 27.120 1.00 66.06 85 GLY A N 1
ATOM 669 C CA . GLY A 1 85 ? -4.704 11.351 27.913 1.00 66.06 85 GLY A CA 1
ATOM 670 C C . GLY A 1 85 ? -5.978 10.765 27.290 1.00 66.06 85 GLY A C 1
ATOM 671 O O . GLY A 1 85 ? -7.019 10.765 27.943 1.00 66.06 85 GLY A O 1
ATOM 672 N N . THR A 1 86 ? -5.914 10.216 26.075 1.00 66.38 86 THR A N 1
ATOM 673 C CA . THR A 1 86 ? -7.046 9.503 25.456 1.00 66.38 86 THR A CA 1
ATOM 674 C C . THR A 1 86 ? -7.040 8.019 25.853 1.00 66.38 86 THR A C 1
ATOM 676 O O . THR A 1 86 ? -6.044 7.326 25.648 1.00 66.38 86 THR A O 1
ATOM 679 N N . LEU A 1 87 ? -8.139 7.505 26.426 1.00 55.56 87 LEU A N 1
ATOM 680 C CA . LEU A 1 87 ? -8.307 6.071 26.709 1.00 55.56 87 LEU A CA 1
ATOM 681 C C . LEU A 1 87 ? -8.504 5.311 25.386 1.00 55.56 87 LEU A C 1
ATOM 683 O O . LEU A 1 87 ? -9.586 5.329 24.798 1.00 55.56 87 LEU A O 1
ATOM 687 N N . GLY A 1 88 ? -7.443 4.672 24.891 1.00 56.72 88 GLY A N 1
ATOM 688 C CA . GLY A 1 88 ? -7.450 3.957 23.615 1.00 56.72 88 GLY A CA 1
ATOM 689 C C . GLY A 1 88 ? -8.293 2.678 23.654 1.00 56.72 88 GLY A C 1
ATOM 690 O O . GLY A 1 88 ? -7.851 1.651 24.164 1.00 56.72 88 GLY A O 1
ATOM 691 N N . LEU A 1 89 ? -9.495 2.715 23.067 1.00 53.56 89 LEU A N 1
ATOM 692 C CA . LEU A 1 89 ? -10.218 1.505 22.648 1.00 53.56 89 LEU A CA 1
ATOM 693 C C . LEU A 1 89 ? -9.368 0.740 21.615 1.00 53.56 89 LEU A C 1
ATOM 695 O O . LEU A 1 89 ? -8.822 1.373 20.706 1.00 53.56 89 LEU A O 1
ATOM 699 N N . ALA A 1 90 ? -9.298 -0.592 21.753 1.00 54.16 90 ALA A N 1
ATOM 700 C CA . ALA A 1 90 ? -8.480 -1.533 20.973 1.00 54.16 90 ALA A CA 1
ATOM 701 C C . ALA A 1 90 ? -8.108 -1.042 19.553 1.00 54.16 90 ALA A C 1
ATOM 703 O O . ALA A 1 90 ? -8.948 -0.918 18.661 1.00 54.16 90 ALA A O 1
ATOM 704 N N . THR A 1 91 ? -6.817 -0.768 19.356 1.00 57.25 91 THR A N 1
ATOM 705 C CA . THR A 1 91 ? -6.221 -0.051 18.214 1.00 57.25 91 THR A CA 1
ATOM 706 C C . THR A 1 91 ? -6.114 -0.861 16.923 1.00 57.25 91 THR A C 1
ATOM 708 O O . THR A 1 91 ? -5.988 -0.286 15.844 1.00 57.25 91 THR A O 1
ATOM 711 N N . VAL A 1 92 ? -6.187 -2.190 16.998 1.00 55.31 92 VAL A N 1
ATOM 712 C CA . VAL A 1 92 ? -5.831 -3.077 15.878 1.00 55.31 92 VAL A CA 1
ATOM 713 C C . VAL A 1 92 ? -6.771 -2.918 14.674 1.00 55.31 92 VAL A C 1
ATOM 715 O O . VAL A 1 92 ? -6.316 -2.923 13.534 1.00 55.31 92 VAL A O 1
ATOM 718 N N . ASN A 1 93 ? -8.060 -2.651 14.908 1.00 65.12 93 ASN A N 1
ATOM 719 C CA . ASN A 1 93 ? -9.053 -2.496 13.835 1.00 65.12 93 ASN A CA 1
ATOM 720 C C . ASN A 1 93 ? -9.115 -1.077 13.238 1.00 65.12 93 ASN A C 1
ATOM 722 O O . ASN A 1 93 ? -9.909 -0.832 12.331 1.00 65.12 93 ASN A O 1
ATOM 726 N N . LYS A 1 94 ? -8.299 -0.138 13.739 1.00 83.50 94 LYS A N 1
ATOM 727 C CA . LYS A 1 94 ? -8.240 1.251 13.247 1.00 83.50 94 LYS A CA 1
ATOM 728 C C . LYS A 1 94 ? -7.169 1.458 12.179 1.00 83.50 94 LYS A C 1
ATOM 730 O O . LYS A 1 94 ? -7.200 2.465 11.467 1.00 83.50 94 LYS A O 1
ATOM 735 N N . PHE A 1 95 ? -6.224 0.528 12.063 1.00 90.12 95 PHE A N 1
ATOM 736 C CA . PHE A 1 95 ? -5.125 0.623 11.113 1.00 90.12 95 PHE A CA 1
ATOM 737 C C . PHE A 1 95 ? -5.372 -0.218 9.870 1.00 90.12 95 PHE A C 1
ATOM 739 O O . PHE A 1 95 ? -6.060 -1.238 9.872 1.00 90.12 95 PHE A O 1
ATOM 746 N N . SER A 1 96 ? -4.769 0.210 8.775 1.00 93.06 96 SER A N 1
ATOM 747 C CA . SER A 1 96 ? -4.604 -0.605 7.578 1.00 93.06 96 SER A CA 1
ATOM 748 C C . SER A 1 96 ? -3.217 -0.341 7.010 1.00 93.06 96 SER A C 1
ATOM 750 O O . SER A 1 96 ? -2.646 0.721 7.252 1.00 93.06 96 SER A O 1
ATOM 752 N N . VAL A 1 97 ? -2.642 -1.303 6.296 1.00 95.50 97 VAL A N 1
ATOM 753 C CA . VAL A 1 97 ? -1.265 -1.226 5.794 1.00 95.50 97 VAL A CA 1
ATOM 754 C C . VAL A 1 97 ? -1.257 -1.306 4.274 1.00 95.50 97 VAL A C 1
ATOM 756 O O . VAL A 1 97 ? -1.867 -2.196 3.688 1.00 95.50 97 VAL A O 1
ATOM 759 N N . LEU A 1 98 ? -0.513 -0.418 3.624 1.00 97.12 98 LEU A N 1
ATOM 760 C CA . LEU A 1 98 ? -0.224 -0.471 2.196 1.00 97.12 98 LEU A CA 1
ATOM 761 C C . LEU A 1 98 ? 1.272 -0.707 1.981 1.00 97.12 98 LEU A C 1
ATOM 763 O O . LEU A 1 98 ? 2.101 0.136 2.318 1.00 97.12 98 LEU A O 1
ATOM 767 N N . LEU A 1 99 ? 1.616 -1.842 1.376 1.00 97.56 99 LEU A N 1
ATOM 768 C CA . LEU A 1 99 ? 2.952 -2.095 0.844 1.00 97.56 99 LEU A CA 1
ATOM 769 C C . LEU A 1 99 ? 3.025 -1.476 -0.555 1.00 97.56 99 LEU A C 1
ATOM 771 O O . LEU A 1 99 ? 2.372 -1.972 -1.475 1.00 97.56 99 LEU A O 1
ATOM 775 N N . LEU A 1 100 ? 3.781 -0.390 -0.716 1.00 97.19 100 LEU A N 1
ATOM 776 C CA . LEU A 1 100 ? 3.815 0.392 -1.951 1.00 97.19 100 LEU A CA 1
ATOM 777 C C . LEU A 1 100 ? 5.119 0.164 -2.718 1.00 97.19 100 LEU A C 1
ATOM 779 O O . LEU A 1 100 ? 6.204 0.461 -2.219 1.00 97.19 100 LEU A O 1
ATOM 783 N N . LEU A 1 101 ? 5.004 -0.331 -3.951 1.00 95.31 101 LEU A N 1
ATOM 784 C CA . LEU A 1 101 ? 6.129 -0.537 -4.857 1.00 95.31 101 LEU A CA 1
ATOM 785 C C . LEU A 1 101 ? 6.069 0.445 -6.032 1.00 95.31 101 LEU A C 1
ATOM 787 O O . LEU A 1 101 ? 5.147 0.407 -6.846 1.00 95.31 101 LEU A O 1
ATOM 791 N N . SER A 1 102 ? 7.099 1.282 -6.163 1.00 93.81 102 SER A N 1
ATOM 792 C CA . SER A 1 102 ? 7.298 2.099 -7.364 1.00 93.81 102 SER A CA 1
ATOM 793 C C . SER A 1 102 ? 7.988 1.306 -8.477 1.00 93.81 102 SER A C 1
ATOM 795 O O . SER A 1 102 ? 9.031 0.680 -8.247 1.00 93.81 102 SER A O 1
ATOM 797 N N . ILE A 1 103 ? 7.435 1.363 -9.694 1.00 88.31 103 ILE A N 1
ATOM 798 C CA . ILE A 1 103 ? 8.053 0.759 -10.886 1.00 88.31 103 ILE A CA 1
ATOM 799 C C . ILE A 1 103 ? 9.171 1.613 -11.497 1.00 88.31 103 ILE A C 1
ATOM 801 O O . ILE A 1 103 ? 10.012 1.079 -12.212 1.00 88.31 103 ILE A O 1
ATOM 805 N N . ASN A 1 104 ? 9.235 2.899 -11.142 1.00 81.00 104 ASN A N 1
ATOM 806 C CA . ASN A 1 104 ? 10.210 3.869 -11.650 1.00 81.00 104 ASN A CA 1
ATOM 807 C C . ASN A 1 104 ? 11.094 4.432 -10.526 1.00 81.00 104 ASN A C 1
ATOM 809 O O . ASN A 1 104 ? 11.417 5.619 -10.524 1.00 81.00 104 ASN A O 1
ATOM 813 N N . ASN A 1 105 ? 11.434 3.622 -9.517 1.00 65.00 105 ASN A N 1
ATOM 814 C CA . ASN A 1 105 ? 12.196 4.118 -8.368 1.00 65.00 105 ASN A CA 1
ATOM 815 C C . ASN A 1 105 ? 13.515 4.773 -8.827 1.00 65.00 105 ASN A C 1
ATOM 817 O O . ASN A 1 105 ? 14.291 4.155 -9.554 1.00 65.00 105 ASN A O 1
ATOM 821 N N . ALA A 1 106 ? 13.742 6.019 -8.396 1.00 52.88 106 ALA A N 1
ATOM 822 C CA . ALA A 1 106 ? 14.835 6.872 -8.875 1.00 52.88 106 ALA A CA 1
ATOM 823 C C . ALA A 1 106 ? 16.235 6.349 -8.499 1.00 52.88 106 ALA A C 1
ATOM 825 O O . ALA A 1 106 ? 17.213 6.651 -9.180 1.00 52.88 106 ALA A O 1
ATOM 826 N N . ASP A 1 107 ? 16.323 5.512 -7.463 1.00 55.53 107 ASP A N 1
ATOM 827 C CA . ASP A 1 107 ? 17.567 4.928 -6.977 1.00 55.53 107 ASP A CA 1
ATOM 828 C C . ASP A 1 107 ? 17.672 3.447 -7.349 1.00 55.53 107 ASP A C 1
ATOM 830 O O . ASP A 1 107 ? 16.916 2.629 -6.814 1.00 55.53 107 ASP A O 1
ATOM 834 N N . LYS A 1 108 ? 18.636 3.098 -8.223 1.00 57.59 108 LYS A N 1
ATOM 835 C CA . LYS A 1 108 ? 19.573 1.949 -8.085 1.00 57.59 108 LYS A CA 1
ATOM 836 C C . LYS A 1 108 ? 20.332 1.646 -9.386 1.00 57.59 108 LYS A C 1
ATOM 838 O O . LYS A 1 108 ? 19.762 1.143 -10.348 1.00 57.59 108 LYS A O 1
ATOM 843 N N . LYS A 1 109 ? 21.657 1.854 -9.360 1.00 49.56 109 LYS A N 1
ATOM 844 C CA . LYS A 1 109 ? 22.611 1.438 -10.411 1.00 49.56 109 LYS A CA 1
ATOM 845 C C . LYS A 1 109 ? 23.489 0.227 -10.038 1.00 49.56 109 LYS A C 1
ATOM 847 O O . LYS A 1 109 ? 24.320 -0.160 -10.847 1.00 49.56 109 LYS A O 1
ATOM 852 N N . THR A 1 110 ? 23.352 -0.383 -8.853 1.00 54.34 110 THR A N 1
ATOM 853 C CA . THR A 1 110 ? 24.458 -1.208 -8.304 1.00 54.34 110 THR A CA 1
ATOM 854 C C . THR A 1 110 ? 24.147 -2.654 -7.887 1.00 54.34 110 THR A C 1
ATO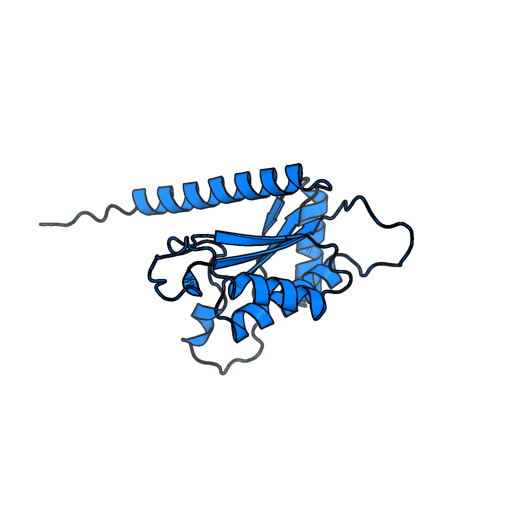M 856 O O . THR A 1 110 ? 25.089 -3.407 -7.675 1.00 54.34 110 THR A O 1
ATOM 859 N N . ALA A 1 111 ? 22.891 -3.119 -7.838 1.00 59.00 111 ALA A N 1
ATOM 860 C CA . ALA A 1 111 ? 22.575 -4.532 -7.559 1.00 59.00 111 ALA A CA 1
ATOM 861 C C . ALA A 1 111 ? 21.474 -5.050 -8.491 1.00 59.00 111 ALA A C 1
ATOM 863 O O . ALA A 1 111 ? 20.488 -4.344 -8.688 1.00 59.00 111 ALA A O 1
ATOM 864 N N . LYS A 1 112 ? 21.618 -6.272 -9.037 1.00 65.56 112 LYS A N 1
ATOM 865 C CA . LYS A 1 112 ? 20.599 -6.922 -9.888 1.00 65.56 112 LYS A CA 1
ATOM 866 C C . LYS A 1 112 ? 19.328 -7.162 -9.059 1.00 65.56 112 LYS A C 1
ATOM 868 O O . LYS A 1 112 ? 19.342 -8.042 -8.198 1.00 65.56 112 LYS A O 1
ATOM 873 N N . PRO A 1 113 ? 18.244 -6.399 -9.265 1.00 71.25 113 PRO A N 1
ATOM 874 C CA . PRO A 1 113 ? 17.049 -6.557 -8.460 1.00 71.25 113 PRO A CA 1
ATOM 875 C C . PRO A 1 113 ? 16.224 -7.760 -8.922 1.00 71.25 113 PRO A C 1
ATOM 877 O O . PRO A 1 113 ? 16.231 -8.123 -10.099 1.00 71.25 113 PRO A O 1
ATOM 880 N N . ALA A 1 114 ? 15.465 -8.354 -8.001 1.00 76.56 114 ALA A N 1
ATOM 881 C CA . ALA A 1 114 ? 14.429 -9.316 -8.339 1.00 76.56 114 ALA A CA 1
ATOM 882 C C . ALA A 1 114 ? 13.402 -8.675 -9.289 1.00 76.56 114 ALA A C 1
ATOM 884 O O . ALA A 1 114 ? 13.042 -7.495 -9.160 1.00 76.56 114 ALA A O 1
ATOM 885 N N . LEU A 1 115 ? 12.898 -9.471 -10.234 1.00 85.19 115 LEU A N 1
ATOM 886 C CA . LEU A 1 115 ? 11.867 -9.040 -11.179 1.00 85.19 115 LEU A CA 1
ATOM 887 C C . LEU A 1 115 ? 10.636 -8.507 -10.428 1.00 85.19 115 LEU A C 1
ATOM 889 O O . LEU A 1 115 ? 10.294 -9.002 -9.353 1.00 85.19 115 LEU A O 1
ATOM 893 N N . PHE A 1 116 ? 9.955 -7.502 -10.988 1.00 87.56 116 PHE A N 1
ATOM 894 C CA . PHE A 1 116 ? 8.815 -6.841 -10.333 1.00 87.56 116 PHE A CA 1
ATOM 895 C C . PHE A 1 116 ? 7.745 -7.828 -9.851 1.00 87.56 116 PHE A C 1
ATOM 897 O O . PHE A 1 116 ? 7.314 -7.741 -8.708 1.00 87.56 116 PHE A O 1
ATOM 904 N N . HIS A 1 117 ? 7.369 -8.810 -10.674 1.00 89.50 117 HIS A N 1
ATOM 905 C CA . HIS A 1 117 ? 6.369 -9.811 -10.294 1.00 89.50 117 HIS A CA 1
ATOM 906 C C . HIS A 1 117 ? 6.830 -10.709 -9.135 1.00 89.50 117 HIS A C 1
ATOM 908 O O . HIS A 1 117 ? 6.017 -11.042 -8.279 1.00 89.50 117 HIS A O 1
ATOM 914 N N . HIS A 1 118 ? 8.125 -11.043 -9.040 1.00 91.38 118 HIS A N 1
ATOM 915 C CA . HIS A 1 118 ? 8.662 -11.762 -7.880 1.00 91.38 118 HIS A CA 1
ATOM 916 C C . HIS A 1 118 ? 8.593 -10.899 -6.618 1.00 91.38 118 HIS A C 1
ATOM 918 O O . HIS A 1 118 ? 8.197 -11.388 -5.564 1.00 91.38 118 HIS A O 1
ATOM 924 N N . ARG A 1 119 ? 8.924 -9.605 -6.720 1.00 92.62 119 ARG A N 1
ATOM 925 C CA . ARG A 1 119 ? 8.813 -8.670 -5.591 1.00 92.62 119 ARG A CA 1
ATOM 926 C C . ARG A 1 119 ? 7.378 -8.548 -5.099 1.00 92.62 119 ARG A C 1
ATOM 928 O O . ARG A 1 119 ? 7.144 -8.713 -3.909 1.00 92.62 119 ARG A O 1
ATOM 935 N N . VAL A 1 120 ? 6.425 -8.361 -6.010 1.00 93.56 120 VAL A N 1
ATOM 936 C CA . VAL A 1 120 ? 4.990 -8.314 -5.692 1.00 93.56 120 VAL A CA 1
ATOM 937 C C . VAL A 1 120 ? 4.513 -9.629 -5.067 1.00 93.56 120 VAL A C 1
ATOM 939 O O . VAL A 1 120 ? 3.814 -9.601 -4.059 1.00 93.56 120 VAL A O 1
ATOM 942 N N . ALA A 1 121 ? 4.936 -10.786 -5.586 1.00 92.69 121 ALA A N 1
ATOM 943 C CA . ALA A 1 121 ? 4.600 -12.080 -4.990 1.00 92.69 121 ALA A CA 1
ATOM 944 C C . ALA A 1 121 ? 5.129 -12.227 -3.556 1.00 92.69 121 ALA A C 1
ATOM 946 O O . ALA A 1 121 ? 4.396 -12.659 -2.669 1.00 92.69 121 ALA A O 1
ATOM 947 N N . MET A 1 122 ? 6.367 -11.802 -3.295 1.00 94.19 122 MET A N 1
ATOM 948 C CA . MET A 1 122 ? 6.922 -11.787 -1.938 1.00 94.19 122 MET A CA 1
ATOM 949 C C . MET A 1 122 ? 6.238 -10.745 -1.038 1.00 94.19 122 MET A C 1
ATOM 951 O O . MET A 1 122 ? 6.075 -10.988 0.155 1.00 94.19 122 MET A O 1
ATOM 955 N N . MET A 1 123 ? 5.797 -9.604 -1.581 1.00 95.81 123 MET A N 1
ATOM 956 C CA . MET A 1 123 ? 4.992 -8.627 -0.835 1.00 95.81 123 MET A CA 1
ATOM 957 C C . MET A 1 123 ? 3.649 -9.226 -0.410 1.00 95.81 123 MET A C 1
ATOM 959 O O . MET A 1 123 ? 3.218 -8.974 0.709 1.00 95.81 123 MET A O 1
ATOM 963 N N . PHE A 1 124 ? 3.014 -10.058 -1.243 1.00 94.00 124 PHE A N 1
ATOM 964 C CA . PHE A 1 124 ? 1.804 -10.785 -0.846 1.00 94.00 124 PHE A CA 1
ATOM 965 C C . PHE A 1 124 ? 2.057 -11.788 0.281 1.00 94.00 124 PHE A C 1
ATOM 967 O O . PHE A 1 124 ? 1.227 -11.892 1.180 1.00 94.00 124 PHE A O 1
ATOM 974 N N . GLN A 1 125 ? 3.203 -12.476 0.287 1.00 93.44 125 GLN A N 1
ATOM 975 C CA . GLN A 1 125 ? 3.580 -13.342 1.412 1.00 93.44 125 GLN A CA 1
ATOM 976 C C . GLN A 1 125 ? 3.732 -12.530 2.705 1.00 93.44 125 GLN A C 1
ATOM 978 O O . GLN A 1 125 ? 3.110 -12.861 3.709 1.00 93.44 125 GLN A O 1
ATOM 983 N N . LEU A 1 126 ? 4.456 -11.403 2.662 1.00 95.25 126 LEU A N 1
ATOM 984 C CA . LEU A 1 126 ? 4.563 -10.492 3.807 1.00 95.25 126 LEU A CA 1
ATOM 985 C C . LEU A 1 126 ? 3.189 -9.958 4.254 1.00 95.25 126 LEU A C 1
ATOM 987 O O . LEU A 1 126 ? 2.914 -9.886 5.447 1.00 95.25 126 LEU A O 1
ATOM 991 N N . ALA A 1 127 ? 2.315 -9.599 3.312 1.00 94.62 127 ALA A N 1
ATOM 992 C CA . ALA A 1 127 ? 0.968 -9.126 3.616 1.00 94.62 127 ALA A CA 1
ATOM 993 C C . ALA A 1 127 ? 0.120 -10.199 4.312 1.00 94.62 127 ALA A C 1
ATOM 995 O O . ALA A 1 127 ? -0.598 -9.884 5.258 1.00 94.62 127 ALA A O 1
ATOM 996 N N . ASN A 1 128 ? 0.212 -11.456 3.872 1.00 92.25 128 ASN A N 1
ATOM 997 C CA . ASN A 1 128 ? -0.503 -12.575 4.483 1.00 92.25 128 ASN A CA 1
ATOM 998 C C . ASN A 1 128 ? 0.011 -12.877 5.894 1.00 92.25 128 ASN A C 1
ATOM 1000 O O . ASN A 1 128 ? -0.801 -13.058 6.797 1.00 92.25 128 ASN A O 1
ATOM 1004 N N . GLU A 1 129 ? 1.330 -12.856 6.101 1.00 92.94 129 GLU A N 1
ATOM 1005 C CA . GLU A 1 129 ? 1.942 -12.979 7.430 1.00 92.94 129 GLU A CA 1
ATOM 1006 C C . GLU A 1 129 ? 1.420 -11.889 8.380 1.00 92.94 129 GLU A C 1
ATOM 1008 O O . GLU A 1 129 ? 0.935 -12.179 9.472 1.00 92.94 129 GLU A O 1
ATOM 1013 N N . LEU A 1 130 ? 1.418 -10.628 7.940 1.00 91.94 130 LEU A N 1
ATOM 1014 C CA . LEU A 1 130 ? 0.924 -9.509 8.747 1.00 91.94 130 LEU A CA 1
ATOM 1015 C C . LEU A 1 130 ? -0.577 -9.623 9.061 1.00 91.94 130 LEU A C 1
ATOM 1017 O O . LEU A 1 130 ? -0.975 -9.417 10.206 1.00 91.94 130 LEU A O 1
ATOM 1021 N N . LYS A 1 131 ? -1.405 -9.998 8.077 1.00 90.50 131 LYS A N 1
ATOM 1022 C CA . LYS A 1 131 ? -2.842 -10.260 8.280 1.00 90.50 131 LYS A CA 1
ATOM 1023 C C . LYS A 1 131 ? -3.064 -11.355 9.319 1.00 90.50 131 LYS A C 1
ATOM 1025 O O . LYS A 1 131 ? -3.859 -11.175 10.235 1.00 90.50 131 LYS A O 1
ATOM 1030 N N . LYS A 1 132 ? -2.351 -12.476 9.183 1.00 88.56 132 LYS A N 1
ATOM 1031 C CA . LYS A 1 132 ? -2.486 -13.649 10.052 1.00 88.56 132 LYS A CA 1
ATOM 1032 C C . LYS A 1 132 ? -2.064 -13.351 11.490 1.00 88.56 132 LYS A C 1
ATOM 1034 O O . LYS A 1 132 ? -2.751 -13.765 12.415 1.00 88.56 132 LYS A O 1
ATOM 1039 N N . HIS A 1 133 ? -0.951 -12.645 11.677 1.00 90.56 133 HIS A N 1
ATOM 1040 C CA . HIS A 1 133 ? -0.374 -12.419 13.003 1.00 90.56 133 HIS A CA 1
ATOM 1041 C C . HIS A 1 133 ? -0.942 -11.201 13.737 1.00 90.56 133 HIS A C 1
ATOM 1043 O O . HIS A 1 133 ? -0.932 -11.189 14.965 1.00 90.56 133 HIS A O 1
ATOM 1049 N N . TYR A 1 134 ? -1.436 -10.193 13.012 1.00 88.56 134 TYR A N 1
ATOM 1050 C CA . TYR A 1 134 ? -1.872 -8.924 13.605 1.00 88.56 134 TYR A CA 1
ATOM 1051 C C . TYR A 1 134 ? -3.323 -8.557 13.295 1.00 88.56 134 TYR A C 1
ATOM 1053 O O . TYR A 1 134 ? -3.769 -7.510 13.740 1.00 88.56 134 TYR A O 1
ATOM 1061 N N . GLY A 1 135 ? -4.067 -9.362 12.528 1.00 87.06 135 GLY A N 1
ATOM 1062 C CA . GLY A 1 135 ? -5.482 -9.097 12.237 1.00 87.06 135 GLY A CA 1
ATOM 1063 C C . GLY A 1 135 ? -5.742 -7.799 11.463 1.00 87.06 135 GLY A C 1
ATOM 1064 O O . GLY A 1 135 ? -6.858 -7.291 11.478 1.00 87.06 135 GLY A O 1
ATOM 1065 N N . VAL A 1 136 ? -4.724 -7.244 10.797 1.00 88.31 136 VAL A N 1
ATOM 1066 C CA . VAL A 1 136 ? -4.801 -5.953 10.102 1.00 88.31 136 VAL A CA 1
ATOM 1067 C C . VAL A 1 136 ? -5.041 -6.136 8.605 1.00 88.31 136 VAL A C 1
ATOM 1069 O O . VAL A 1 136 ? -4.491 -7.046 7.983 1.00 88.31 136 VAL A O 1
ATOM 1072 N N . ALA A 1 137 ? -5.821 -5.247 7.987 1.00 91.25 137 ALA A N 1
ATOM 1073 C CA . ALA A 1 137 ? -5.950 -5.214 6.534 1.00 91.25 137 ALA A CA 1
ATOM 1074 C C . ALA A 1 137 ? -4.621 -4.779 5.893 1.00 91.25 137 ALA A C 1
ATOM 1076 O O . ALA A 1 137 ? -4.090 -3.715 6.209 1.00 91.25 137 ALA A O 1
ATOM 1077 N N . VAL A 1 138 ? -4.093 -5.591 4.972 1.00 93.38 138 VAL A N 1
ATOM 1078 C CA . VAL A 1 138 ? -2.854 -5.289 4.235 1.00 93.38 138 VAL A CA 1
ATOM 1079 C C . VAL A 1 138 ? -3.084 -5.372 2.729 1.00 93.38 138 VAL A C 1
ATOM 1081 O O . VAL A 1 138 ? -3.528 -6.403 2.213 1.00 93.38 138 VAL A O 1
ATOM 1084 N N . GLY A 1 139 ? -2.763 -4.287 2.032 1.00 94.25 139 GLY A N 1
ATOM 1085 C CA . GLY A 1 139 ? -2.832 -4.147 0.583 1.00 94.25 139 GLY A CA 1
ATOM 1086 C C . GLY A 1 139 ? -1.448 -4.064 -0.056 1.00 94.25 139 GLY A C 1
ATOM 1087 O O . GLY A 1 139 ? -0.479 -3.642 0.576 1.00 94.25 139 GLY A O 1
ATOM 1088 N N . VAL A 1 140 ? -1.367 -4.444 -1.330 1.00 96.00 140 VAL A N 1
ATOM 1089 C CA . VAL A 1 140 ? -0.163 -4.316 -2.161 1.00 96.00 140 VAL A CA 1
ATOM 1090 C C . VAL A 1 140 ? -0.473 -3.356 -3.303 1.00 96.00 140 VAL A C 1
ATOM 1092 O O . VAL A 1 140 ? -1.336 -3.638 -4.131 1.00 96.00 140 VAL A O 1
ATOM 1095 N N . GLY A 1 141 ? 0.202 -2.210 -3.326 1.00 95.94 141 GLY A N 1
ATOM 1096 C CA . GLY A 1 141 ? 0.006 -1.161 -4.323 1.00 95.94 141 GLY A CA 1
ATOM 1097 C C . GLY A 1 141 ? 1.196 -1.024 -5.264 1.00 95.94 141 GLY A C 1
ATOM 1098 O O . GLY A 1 141 ? 2.348 -1.149 -4.845 1.00 95.94 141 GLY A O 1
ATOM 1099 N N . LEU A 1 142 ? 0.910 -0.713 -6.526 1.00 96.12 142 LEU A N 1
ATOM 1100 C CA . LEU A 1 142 ? 1.894 -0.248 -7.498 1.00 96.12 142 LEU A CA 1
ATOM 1101 C C . LEU A 1 142 ? 1.703 1.235 -7.788 1.00 96.12 142 LEU A C 1
ATOM 1103 O O . LEU A 1 142 ? 0.577 1.728 -7.809 1.00 96.12 142 LEU A O 1
ATOM 1107 N N . THR A 1 143 ? 2.804 1.925 -8.069 1.00 96.56 143 THR A N 1
ATOM 1108 C CA . THR A 1 143 ? 2.793 3.305 -8.561 1.00 96.56 143 THR A CA 1
ATOM 1109 C C . THR A 1 143 ? 3.886 3.531 -9.601 1.00 96.56 143 THR A C 1
ATOM 1111 O O . THR A 1 143 ? 4.950 2.913 -9.548 1.00 96.56 143 THR A O 1
ATOM 1114 N N . ASP A 1 144 ? 3.628 4.419 -10.560 1.00 94.44 144 ASP A N 1
ATOM 1115 C CA . ASP A 1 144 ? 4.620 4.895 -11.530 1.00 94.44 144 ASP A CA 1
ATOM 1116 C C . ASP A 1 144 ? 5.462 6.066 -10.991 1.00 94.44 144 ASP A C 1
ATOM 1118 O O . ASP A 1 144 ? 6.430 6.475 -11.634 1.00 94.44 144 ASP A O 1
ATOM 1122 N N . LYS A 1 145 ? 5.107 6.609 -9.819 1.00 95.62 145 LYS A N 1
ATOM 1123 C CA . LYS A 1 145 ? 5.740 7.789 -9.228 1.00 95.62 145 LYS A CA 1
ATOM 1124 C C . LYS A 1 145 ? 7.022 7.426 -8.497 1.00 95.62 145 LYS A C 1
ATOM 1126 O O . LYS A 1 145 ? 7.087 6.423 -7.785 1.00 95.62 145 LYS A O 1
ATOM 1131 N N . SER A 1 146 ? 8.049 8.253 -8.658 1.00 90.75 146 SER A N 1
ATOM 1132 C CA . SER A 1 146 ? 9.362 8.074 -8.028 1.00 90.75 146 SER A CA 1
ATOM 1133 C C . SER A 1 146 ? 9.505 8.883 -6.735 1.00 90.75 146 SER A C 1
ATOM 1135 O O . SER A 1 146 ? 10.087 8.385 -5.773 1.00 90.75 146 SER A O 1
ATOM 1137 N N . LEU A 1 147 ? 8.926 10.087 -6.684 1.00 90.69 147 LEU A N 1
ATOM 1138 C CA . LEU A 1 147 ? 8.990 10.997 -5.540 1.00 90.69 147 LEU A CA 1
ATOM 1139 C C . LEU A 1 147 ? 7.880 10.723 -4.527 1.00 90.69 147 LEU A C 1
ATOM 1141 O O . LEU A 1 147 ? 6.735 10.472 -4.897 1.00 90.69 147 LEU A O 1
ATOM 1145 N N . PHE A 1 148 ? 8.204 10.846 -3.240 1.00 89.19 148 PHE A N 1
ATOM 1146 C CA . PHE A 1 148 ? 7.253 10.629 -2.147 1.00 89.19 148 PHE A CA 1
ATOM 1147 C C . PHE A 1 148 ? 5.986 11.493 -2.264 1.00 89.19 148 PHE A C 1
ATOM 1149 O O . PHE A 1 148 ? 4.887 10.978 -2.088 1.00 89.19 148 PHE A O 1
ATOM 1156 N N . VAL A 1 149 ? 6.124 12.779 -2.607 1.00 92.81 149 VAL A N 1
ATOM 1157 C CA . VAL A 1 149 ? 4.987 13.713 -2.738 1.00 92.81 149 VAL A CA 1
ATOM 1158 C C . VAL A 1 149 ? 4.020 13.274 -3.840 1.00 92.81 149 VAL A C 1
ATOM 1160 O O . VAL A 1 149 ? 2.805 13.341 -3.677 1.00 92.81 149 VAL A O 1
ATOM 1163 N N . ASP A 1 150 ? 4.541 12.768 -4.955 1.00 95.62 150 ASP A N 1
ATOM 1164 C CA . ASP A 1 150 ? 3.692 12.265 -6.030 1.00 95.62 150 ASP A CA 1
ATOM 1165 C C . ASP A 1 150 ? 3.033 10.938 -5.655 1.00 95.62 150 ASP A C 1
ATOM 1167 O O . ASP A 1 150 ? 1.857 10.739 -5.954 1.00 95.62 150 ASP A O 1
ATOM 1171 N N . LYS A 1 151 ? 3.760 10.051 -4.961 1.00 94.88 151 LYS A N 1
ATOM 1172 C CA . LYS A 1 151 ? 3.213 8.793 -4.432 1.00 94.88 151 LYS A CA 1
ATOM 1173 C C . LYS A 1 151 ? 2.059 9.056 -3.463 1.00 94.88 151 LYS A C 1
ATOM 1175 O O . LYS A 1 151 ? 1.018 8.413 -3.573 1.00 94.88 151 LYS A O 1
ATOM 1180 N N . SER A 1 152 ? 2.222 9.995 -2.530 1.00 95.31 152 SER A N 1
ATOM 1181 C CA . SER A 1 152 ? 1.178 10.317 -1.554 1.00 95.31 152 SER A CA 1
ATOM 1182 C C . SER A 1 152 ? -0.054 10.919 -2.230 1.00 95.31 152 SER A C 1
ATOM 1184 O O . SER A 1 152 ? -1.174 10.531 -1.894 1.00 95.31 152 SER A O 1
ATOM 1186 N N . ARG A 1 153 ? 0.137 11.788 -3.231 1.00 97.12 153 ARG A N 1
ATOM 1187 C CA . ARG A 1 153 ? -0.953 12.366 -4.025 1.00 97.12 153 ARG A CA 1
ATOM 1188 C C . ARG A 1 153 ? -1.793 11.296 -4.721 1.00 97.12 153 ARG A C 1
ATOM 1190 O O . ARG A 1 153 ? -2.995 11.240 -4.486 1.00 97.12 153 ARG A O 1
ATOM 1197 N N . VAL A 1 154 ? -1.176 10.405 -5.499 1.00 97.25 154 VAL A N 1
ATOM 1198 C CA . VAL A 1 154 ? -1.927 9.389 -6.267 1.00 97.25 154 VAL A CA 1
ATOM 1199 C C . VAL A 1 154 ? -2.616 8.358 -5.372 1.00 97.25 154 VAL A C 1
ATOM 1201 O O . VAL A 1 154 ? -3.695 7.871 -5.704 1.00 97.25 154 VAL A O 1
ATOM 1204 N N . VAL A 1 155 ? -2.028 8.040 -4.211 1.00 96.06 155 VAL A N 1
ATOM 1205 C CA . VAL A 1 155 ? -2.692 7.199 -3.206 1.00 96.06 155 VAL A CA 1
ATOM 1206 C C . VAL A 1 155 ? -3.898 7.931 -2.620 1.00 96.06 155 VAL A C 1
ATOM 1208 O O . VAL A 1 155 ? -4.961 7.334 -2.494 1.00 96.06 155 VAL A O 1
ATOM 1211 N N . SER A 1 156 ? -3.768 9.219 -2.300 1.00 95.19 156 SER A N 1
ATOM 1212 C CA . SER A 1 156 ? -4.863 10.018 -1.733 1.00 95.19 156 SER A CA 1
ATOM 1213 C C . SER A 1 156 ? -6.028 10.172 -2.713 1.00 95.19 156 SER A C 1
ATOM 1215 O O . SER A 1 156 ? -7.181 10.017 -2.319 1.00 95.19 156 SER A O 1
ATOM 1217 N N . GLU A 1 157 ? -5.733 10.404 -3.994 1.00 95.44 157 GLU A N 1
ATOM 1218 C CA . GLU A 1 157 ? -6.724 10.445 -5.076 1.00 95.44 157 GLU A CA 1
ATOM 1219 C C . GLU A 1 157 ? -7.487 9.117 -5.183 1.00 95.44 157 GLU A C 1
ATOM 1221 O O . GLU A 1 157 ? -8.715 9.115 -5.173 1.00 95.44 157 GLU A O 1
ATOM 1226 N N . TYR A 1 158 ? -6.782 7.980 -5.187 1.00 93.69 158 TYR A N 1
ATOM 1227 C CA . TYR A 1 158 ? -7.416 6.656 -5.174 1.00 93.69 158 TYR A CA 1
ATOM 1228 C C . TYR A 1 158 ? -8.295 6.433 -3.933 1.00 93.69 158 TYR A C 1
ATOM 1230 O O . TYR A 1 158 ? -9.387 5.875 -4.020 1.00 93.69 158 TYR A O 1
ATOM 1238 N N . LEU A 1 159 ? -7.842 6.857 -2.752 1.00 91.06 159 LEU A N 1
ATOM 1239 C CA . LEU A 1 159 ? -8.631 6.711 -1.528 1.00 91.06 159 LEU A CA 1
ATOM 1240 C C . LEU A 1 159 ? -9.913 7.548 -1.582 1.00 91.06 159 LEU A C 1
ATOM 1242 O O . LEU A 1 159 ? -10.961 7.073 -1.148 1.00 91.06 159 LEU A O 1
ATOM 1246 N N . ALA A 1 160 ? -9.849 8.754 -2.148 1.00 90.88 160 ALA A N 1
ATOM 1247 C CA . ALA A 1 160 ? -11.020 9.602 -2.330 1.00 90.88 160 ALA A CA 1
ATOM 1248 C C . ALA A 1 160 ? -12.070 8.939 -3.237 1.00 90.88 160 ALA A C 1
ATOM 1250 O O . ALA A 1 160 ? -13.254 8.980 -2.904 1.00 90.88 160 ALA A O 1
ATOM 1251 N N . THR A 1 161 ? -11.656 8.270 -4.324 1.00 89.25 161 THR A N 1
ATOM 1252 C CA . THR A 1 1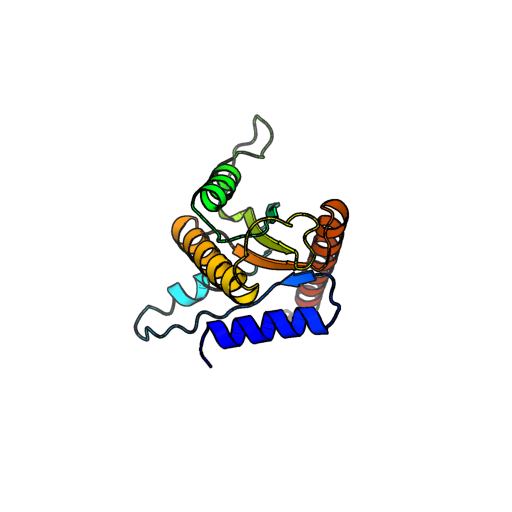61 ? -12.599 7.542 -5.194 1.00 89.25 161 THR A CA 1
ATOM 1253 C C . THR A 1 161 ? -13.230 6.357 -4.468 1.00 89.25 161 THR A C 1
ATOM 1255 O O . THR A 1 161 ? -14.446 6.213 -4.484 1.00 89.25 161 THR A O 1
ATOM 1258 N N . VAL A 1 162 ? -12.437 5.559 -3.743 1.00 85.44 162 VAL A N 1
ATOM 1259 C CA . VAL A 1 162 ? -12.950 4.410 -2.972 1.00 85.44 162 VAL A CA 1
ATOM 1260 C C . VAL A 1 162 ? -13.972 4.843 -1.914 1.00 85.44 162 VAL A C 1
ATOM 1262 O O . VAL A 1 162 ? -14.998 4.187 -1.734 1.00 85.44 162 VAL A O 1
ATOM 1265 N N . VAL A 1 163 ? -13.714 5.949 -1.210 1.00 83.31 163 VAL A N 1
ATOM 1266 C CA . VAL A 1 163 ? -14.645 6.485 -0.204 1.00 83.31 163 VAL A CA 1
ATOM 1267 C C . VAL A 1 163 ? -15.916 7.028 -0.861 1.00 83.31 163 VAL A C 1
ATOM 1269 O O . VAL A 1 163 ? -17.011 6.796 -0.343 1.00 83.31 163 VAL A O 1
ATOM 1272 N N . ALA A 1 164 ? -15.799 7.714 -2.000 1.00 84.38 164 ALA A N 1
ATOM 1273 C CA . ALA A 1 164 ? -16.952 8.202 -2.752 1.00 84.38 164 ALA A CA 1
ATOM 1274 C C . ALA A 1 164 ? -17.852 7.047 -3.224 1.00 84.38 164 ALA A C 1
ATOM 1276 O O . ALA A 1 164 ? -19.060 7.084 -2.985 1.00 84.38 164 ALA A O 1
ATOM 1277 N N . ASP A 1 165 ? -17.266 5.988 -3.788 1.00 81.88 165 ASP A N 1
ATOM 1278 C CA . ASP A 1 165 ? -17.990 4.798 -4.251 1.00 81.88 165 ASP A CA 1
ATOM 1279 C C . ASP A 1 165 ? -18.702 4.075 -3.094 1.00 81.88 165 ASP A C 1
ATOM 1281 O O . ASP A 1 165 ? -19.865 3.664 -3.209 1.00 81.88 165 ASP A O 1
ATOM 1285 N N . ALA A 1 166 ? -18.038 3.962 -1.937 1.00 77.06 166 ALA A N 1
ATOM 1286 C CA . ALA A 1 166 ? -18.626 3.375 -0.735 1.00 77.06 166 ALA A CA 1
ATOM 1287 C C . ALA A 1 166 ? -19.823 4.191 -0.212 1.00 77.06 166 ALA A C 1
ATOM 1289 O O . ALA A 1 166 ? -20.826 3.616 0.219 1.00 77.06 166 ALA A O 1
ATOM 1290 N N . ASN A 1 167 ? -19.748 5.523 -0.274 1.00 77.81 167 ASN A N 1
ATOM 1291 C CA . ASN A 1 167 ? -20.843 6.406 0.129 1.00 77.81 167 ASN A CA 1
ATOM 1292 C C . ASN A 1 167 ? -22.012 6.368 -0.866 1.00 77.81 167 ASN A C 1
ATOM 1294 O O . ASN A 1 167 ? -23.165 6.302 -0.440 1.00 77.81 167 ASN A O 1
ATOM 1298 N N . ALA A 1 168 ? -21.735 6.340 -2.173 1.00 75.50 168 ALA A N 1
ATOM 1299 C CA . ALA A 1 168 ? -22.761 6.218 -3.210 1.00 75.50 168 ALA A CA 1
ATOM 1300 C C . ALA A 1 168 ? -23.542 4.898 -3.090 1.00 75.50 168 ALA A C 1
ATOM 1302 O O . ALA A 1 168 ? -24.771 4.892 -3.154 1.00 75.50 168 ALA A O 1
ATOM 1303 N N . THR A 1 169 ? -22.842 3.791 -2.820 1.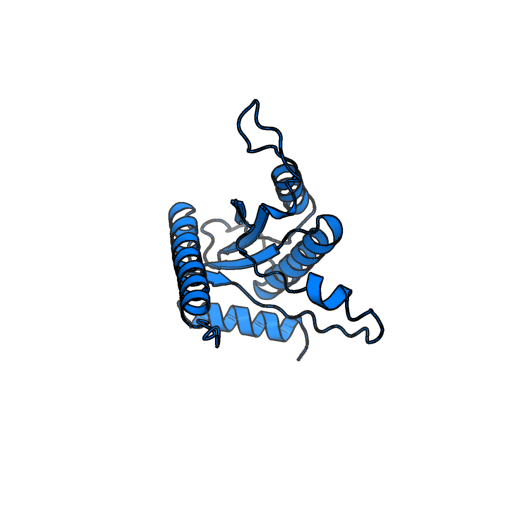00 74.25 169 THR A N 1
ATOM 1304 C CA . THR A 1 169 ? -23.468 2.475 -2.602 1.00 74.25 169 THR A CA 1
ATOM 1305 C C . THR A 1 169 ? -24.428 2.493 -1.406 1.00 74.25 169 THR A C 1
ATOM 1307 O O . THR A 1 169 ? -25.513 1.924 -1.478 1.00 74.25 169 THR A O 1
ATOM 1310 N N . ARG A 1 170 ? -24.068 3.193 -0.319 1.00 69.19 170 ARG A N 1
ATOM 1311 C CA . ARG A 1 170 ? -24.915 3.344 0.881 1.00 69.19 170 ARG A CA 1
ATOM 1312 C C . ARG A 1 170 ? -26.142 4.230 0.646 1.00 69.19 170 ARG A C 1
ATOM 1314 O O . ARG A 1 170 ? -27.192 3.969 1.222 1.00 69.19 170 ARG A O 1
ATOM 1321 N N . ALA A 1 171 ? -26.023 5.262 -0.189 1.00 69.69 171 ALA A N 1
ATOM 1322 C CA . ALA A 1 171 ? -27.138 6.151 -0.520 1.00 69.69 171 ALA A CA 1
ATOM 1323 C C . ALA A 1 171 ? -28.193 5.477 -1.422 1.00 69.69 171 ALA A C 1
ATOM 1325 O O . ALA A 1 171 ? -29.369 5.827 -1.360 1.00 69.69 171 ALA A O 1
ATOM 1326 N N . GLY A 1 172 ? -27.791 4.492 -2.236 1.00 59.12 172 GLY A N 1
ATOM 1327 C CA . GLY A 1 172 ? -28.694 3.730 -3.108 1.00 59.12 172 GLY A CA 1
ATOM 1328 C C . GLY A 1 172 ? -29.538 2.662 -2.398 1.00 59.12 172 GLY A C 1
ATOM 1329 O O . GLY A 1 172 ? -30.521 2.193 -2.964 1.00 59.12 172 GLY A O 1
ATOM 1330 N N . THR A 1 173 ? -29.203 2.284 -1.159 1.00 53.94 173 THR A N 1
ATOM 1331 C CA . THR A 1 173 ? -29.919 1.261 -0.372 1.00 53.94 173 THR A CA 1
ATOM 1332 C C . THR A 1 173 ? -30.988 1.855 0.554 1.00 53.94 173 THR A C 1
ATOM 1334 O O . THR A 1 173 ? -31.073 1.482 1.723 1.00 53.94 173 THR A O 1
ATOM 1337 N N . ASN A 1 174 ? -31.821 2.775 0.057 1.00 44.38 174 ASN A N 1
ATOM 1338 C CA . ASN A 1 174 ? -33.062 3.139 0.750 1.00 44.38 174 ASN A CA 1
ATOM 1339 C C . ASN A 1 174 ? -34.055 1.975 0.615 1.00 44.38 174 ASN A C 1
ATOM 1341 O O . ASN A 1 174 ? -34.800 1.887 -0.359 1.00 44.38 174 ASN A O 1
ATOM 1345 N N . ILE A 1 175 ? -34.047 1.059 1.586 1.00 46.88 175 ILE A N 1
ATOM 1346 C CA . ILE A 1 175 ? -35.129 0.085 1.747 1.00 46.88 175 ILE A CA 1
ATOM 1347 C C . ILE A 1 175 ? -36.365 0.876 2.195 1.00 46.88 175 ILE A C 1
ATOM 1349 O O . ILE A 1 175 ? -36.294 1.539 3.234 1.00 46.88 175 ILE A O 1
ATOM 1353 N N . PRO A 1 176 ? -37.486 0.845 1.452 1.00 41.19 176 PRO A N 1
ATOM 1354 C CA . PRO A 1 176 ? -38.714 1.439 1.942 1.00 41.19 176 PRO A CA 1
ATOM 1355 C C . PRO A 1 176 ? -39.136 0.644 3.174 1.00 41.19 176 PRO A C 1
ATOM 1357 O O . PRO A 1 176 ? -39.446 -0.544 3.084 1.00 41.19 176 PRO A O 1
ATOM 1360 N N . VAL A 1 177 ? -39.104 1.293 4.337 1.00 46.50 177 VAL A N 1
ATOM 1361 C CA . VAL A 1 177 ? -39.743 0.770 5.542 1.00 46.50 177 VAL A CA 1
ATOM 1362 C C . VAL A 1 177 ? -41.243 0.866 5.279 1.00 46.50 177 VAL A C 1
ATOM 1364 O O . VAL A 1 177 ? -41.845 1.927 5.428 1.00 46.50 177 VAL A O 1
ATOM 1367 N N . GLY A 1 178 ? -41.806 -0.224 4.758 1.00 47.12 178 GLY A N 1
ATOM 1368 C CA . GLY A 1 178 ? -43.245 -0.412 4.660 1.00 47.12 178 GLY A CA 1
ATOM 1369 C C . GLY A 1 178 ? -43.829 -0.386 6.067 1.00 47.12 178 GLY A C 1
ATOM 1370 O O . GLY A 1 178 ? -43.396 -1.160 6.921 1.00 47.12 178 GLY A O 1
ATOM 1371 N N . ILE A 1 179 ? -44.729 0.571 6.278 1.00 43.22 179 ILE A N 1
ATOM 1372 C CA . ILE A 1 179 ? -45.564 0.750 7.470 1.00 43.22 179 ILE A CA 1
ATOM 1373 C C . ILE A 1 179 ? -46.528 -0.431 7.587 1.00 43.22 179 ILE A C 1
ATOM 1375 O O . ILE A 1 179 ? -47.069 -0.833 6.530 1.00 43.22 179 ILE A O 1
#